Protein AF-A0AAW2RPI1-F1 (afdb_monomer)

Secondary structure (DSSP, 8-state):
-EEEE--SSSS--EEEE---S-THHHHSS---THHHHHHHHHHHHHHTTT-SEEEEEEPSS-S-HHHHHHHHHHHHHHSTTGGGSEEEEEEB-TTS-HHHHHHHHHHTT--EEE-BGGG--STT-B-BHHHHHHHHT-

Solvent-accessible surface area (backbone atoms only — not comparable to full-atom values): 7680 Å² total; per-residue (Å²): 85,83,41,73,47,84,80,72,99,57,102,56,49,32,37,36,60,47,64,87,57,71,58,70,60,70,74,75,45,87,88,62,68,65,63,60,50,47,47,44,52,53,53,46,53,46,56,72,70,66,33,45,32,43,38,47,63,44,62,77,59,78,64,56,55,71,56,53,18,46,48,44,42,48,51,61,72,72,28,81,73,47,86,77,32,42,37,27,36,37,19,38,21,72,65,79,45,11,46,57,43,46,50,30,30,41,77,37,67,33,78,40,77,53,57,23,76,86,13,60,56,73,87,69,10,27,14,27,42,65,60,46,51,57,58,73,76,107

Foldseek 3Di:
DFDQDPPDDDPARATEPPPPPPCVVVPVDDDDCVVVVVVLVVVLVVVVVVHQEYEDEADLPPDDLLVLLVSLLVSVVRHPPCVNHAYEYKYQCNPPCQLSNQVSVVVSPRPHYDADDVQDDPDRGTHHPVSNVVVVVD

Structure (mmCIF, N/CA/C/O backbone):
data_AF-A0AAW2RPI1-F1
#
_entry.id   AF-A0AAW2RPI1-F1
#
loop_
_atom_site.group_PDB
_atom_site.id
_atom_site.type_symbol
_atom_site.label_atom_id
_atom_site.label_alt_id
_atom_site.label_comp_id
_atom_site.label_asym_id
_atom_site.label_entity_id
_atom_site.label_seq_id
_atom_site.pdbx_PDB_ins_code
_atom_site.Cartn_x
_atom_site.Cartn_y
_atom_site.Cartn_z
_atom_site.occupancy
_atom_site.B_iso_or_equiv
_atom_site.auth_seq_id
_atom_site.auth_comp_id
_atom_site.auth_asym_id
_atom_site.auth_atom_id
_atom_site.pdbx_PDB_model_num
ATOM 1 N N . MET A 1 1 ? 10.925 6.524 11.734 1.00 29.62 1 MET A N 1
ATOM 2 C CA . MET A 1 1 ? 10.416 7.737 12.401 1.00 29.62 1 MET A CA 1
ATOM 3 C C . MET A 1 1 ? 8.996 7.909 11.896 1.00 29.62 1 MET A C 1
ATOM 5 O O . MET A 1 1 ? 8.820 7.856 10.690 1.00 29.62 1 MET A O 1
ATOM 9 N N . LEU A 1 2 ? 7.985 7.967 12.766 1.00 38.88 2 LEU A N 1
ATOM 10 C CA . LEU A 1 2 ? 6.642 8.347 12.317 1.00 38.88 2 LEU A CA 1
ATOM 11 C C . LEU A 1 2 ? 6.720 9.831 11.989 1.00 38.88 2 LEU A C 1
ATOM 13 O O . LEU A 1 2 ? 6.948 10.634 12.8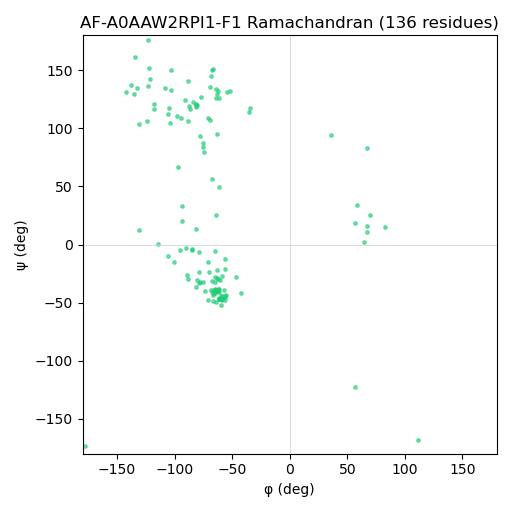91 1.00 38.88 2 LEU A O 1
ATOM 17 N N . ILE A 1 3 ? 6.664 10.164 10.706 1.00 38.97 3 ILE A N 1
ATOM 18 C CA . ILE A 1 3 ? 6.698 11.551 10.265 1.00 38.97 3 ILE A CA 1
ATOM 19 C C . ILE A 1 3 ? 5.239 11.915 10.024 1.00 38.97 3 ILE A C 1
ATOM 21 O O . ILE A 1 3 ? 4.593 11.352 9.143 1.00 38.97 3 ILE A O 1
ATOM 25 N N . ALA A 1 4 ? 4.703 12.785 10.877 1.00 37.47 4 ALA A N 1
ATOM 26 C CA . ALA A 1 4 ? 3.463 13.475 10.566 1.00 37.47 4 ALA A CA 1
ATOM 27 C C . ALA A 1 4 ? 3.796 14.443 9.425 1.00 37.47 4 ALA A C 1
ATOM 29 O O . ALA A 1 4 ? 4.554 15.393 9.631 1.00 37.47 4 ALA A O 1
ATOM 30 N N . GLY A 1 5 ? 3.334 14.124 8.220 1.00 37.75 5 GLY A N 1
ATOM 31 C CA . GLY A 1 5 ? 3.437 15.013 7.073 1.00 37.75 5 GLY A CA 1
ATOM 32 C C . GLY A 1 5 ? 2.227 15.931 7.098 1.00 37.75 5 GLY A C 1
ATOM 33 O O . GLY A 1 5 ? 1.102 15.454 7.019 1.00 37.75 5 GLY A O 1
ATOM 34 N N . ASP A 1 6 ? 2.447 17.230 7.261 1.00 33.75 6 ASP A N 1
ATOM 35 C CA . ASP A 1 6 ? 1.406 18.246 7.082 1.00 33.75 6 ASP A CA 1
ATOM 36 C C . ASP A 1 6 ? 1.564 18.811 5.663 1.00 33.75 6 ASP A C 1
ATOM 38 O O . ASP A 1 6 ? 2.039 19.930 5.463 1.00 33.75 6 ASP A O 1
ATOM 42 N N . GLU A 1 7 ? 1.310 17.980 4.646 1.00 37.22 7 GLU A N 1
ATOM 43 C CA . GLU A 1 7 ? 1.387 18.431 3.257 1.00 37.22 7 GLU A CA 1
ATOM 44 C C . GLU A 1 7 ? 0.036 19.006 2.808 1.00 37.22 7 GLU A C 1
ATOM 46 O O . GLU A 1 7 ? -0.931 18.302 2.533 1.00 37.22 7 GLU A O 1
ATOM 51 N N . ALA A 1 8 ? 0.031 20.338 2.712 1.00 32.56 8 ALA A N 1
ATOM 52 C CA . ALA A 1 8 ? -0.895 21.174 1.952 1.00 32.56 8 ALA A CA 1
ATOM 53 C C . ALA A 1 8 ? -2.368 21.213 2.410 1.00 32.56 8 ALA A C 1
ATOM 55 O O . ALA A 1 8 ? -3.251 20.641 1.781 1.00 32.56 8 ALA A O 1
ATOM 56 N N . GLY A 1 9 ? -2.665 22.057 3.408 1.00 30.16 9 GLY A N 1
ATOM 57 C CA . GLY A 1 9 ? -3.873 22.908 3.435 1.00 30.16 9 GLY A CA 1
ATOM 58 C C . GLY A 1 9 ? -5.255 22.236 3.508 1.00 30.16 9 GLY A C 1
ATOM 59 O O . GLY A 1 9 ? -6.267 22.937 3.526 1.00 30.16 9 GLY A O 1
ATOM 60 N N . VAL A 1 10 ? -5.323 20.911 3.585 1.00 35.94 10 VAL A N 1
ATOM 61 C CA . VAL A 1 10 ? -6.532 20.127 3.842 1.00 35.94 10 VAL A CA 1
ATOM 62 C C . VAL A 1 10 ? -6.394 19.579 5.256 1.00 35.94 10 VAL A C 1
ATOM 64 O O . VAL A 1 10 ? -5.335 19.095 5.623 1.00 35.94 10 VAL A O 1
ATOM 67 N N . ALA A 1 11 ? -7.443 19.666 6.071 1.00 37.00 11 ALA A N 1
ATOM 68 C CA . ALA A 1 11 ? -7.458 19.217 7.466 1.00 37.00 11 ALA A CA 1
ATOM 69 C C . ALA A 1 11 ? -7.352 17.675 7.619 1.00 37.00 11 ALA A C 1
ATOM 71 O O . ALA A 1 11 ? -8.235 17.041 8.195 1.00 37.00 11 ALA A O 1
ATOM 72 N N . GLN A 1 12 ? -6.306 17.054 7.071 1.00 44.38 12 GLN A N 1
ATOM 73 C CA . GLN A 1 12 ? -6.005 15.628 7.146 1.00 44.38 12 GLN A CA 1
ATOM 74 C C . GLN A 1 12 ? -4.669 15.449 7.863 1.00 44.38 12 GLN A C 1
ATOM 76 O O . GLN A 1 12 ? -3.631 15.899 7.393 1.00 44.38 12 GLN A O 1
ATOM 81 N N . LYS A 1 13 ? -4.691 14.785 9.023 1.00 54.50 13 LYS A N 1
ATOM 82 C CA . LYS A 1 13 ? -3.462 14.371 9.704 1.00 54.50 13 LYS A CA 1
ATOM 83 C C . LYS A 1 13 ? -2.936 13.132 8.995 1.00 54.50 13 LYS A C 1
ATOM 85 O O . LYS A 1 13 ? -3.374 12.014 9.288 1.00 54.50 13 LYS A O 1
ATOM 90 N N . GLU A 1 14 ? -2.037 13.339 8.043 1.00 55.59 14 GLU A N 1
ATOM 91 C CA . GLU A 1 14 ? -1.369 12.254 7.338 1.00 55.59 14 GLU A CA 1
ATOM 92 C C . GLU A 1 14 ? -0.174 11.767 8.154 1.00 55.59 14 GLU A C 1
ATOM 94 O O . GLU A 1 14 ? 0.740 12.516 8.511 1.00 55.59 14 GLU A O 1
ATOM 99 N N . PHE A 1 15 ? -0.189 10.478 8.479 1.00 58.88 15 PHE A N 1
ATOM 100 C CA . PHE A 1 15 ? 0.950 9.836 9.108 1.00 58.88 15 PHE A CA 1
ATOM 101 C C . PHE A 1 15 ? 1.641 8.955 8.087 1.00 58.88 15 PHE A C 1
ATOM 103 O O . PHE A 1 15 ? 1.119 7.919 7.664 1.00 58.88 15 PHE A O 1
ATOM 110 N N . GLN A 1 16 ? 2.855 9.361 7.732 1.00 51.88 16 GLN A N 1
ATOM 111 C CA . GLN A 1 16 ? 3.730 8.547 6.924 1.00 51.88 16 GLN A CA 1
ATOM 112 C C . GLN A 1 16 ? 4.585 7.686 7.842 1.00 51.88 1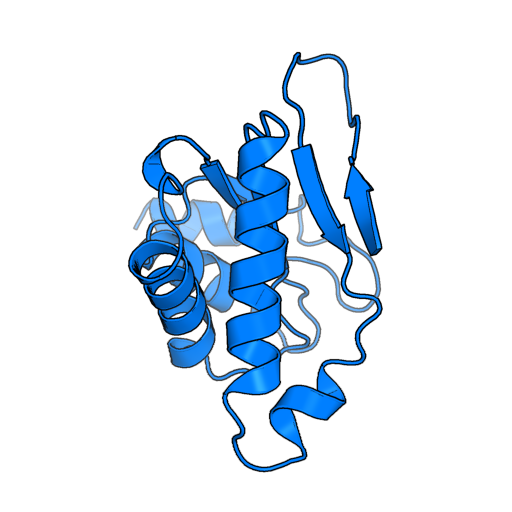6 GLN A C 1
ATOM 114 O O . GLN A 1 16 ? 5.324 8.167 8.717 1.00 51.88 16 GLN A O 1
ATOM 119 N N . LEU A 1 17 ? 4.524 6.376 7.624 1.00 53.50 17 LEU A N 1
ATOM 120 C CA . LEU A 1 17 ? 5.504 5.480 8.204 1.00 53.50 17 LEU A CA 1
ATOM 121 C C . LEU A 1 17 ? 6.819 5.650 7.424 1.00 53.50 17 LEU A C 1
ATOM 123 O O . LEU A 1 17 ? 7.148 4.847 6.558 1.00 53.50 17 LEU A O 1
ATOM 127 N N . SER A 1 18 ? 7.589 6.701 7.725 1.00 37.38 18 SER A 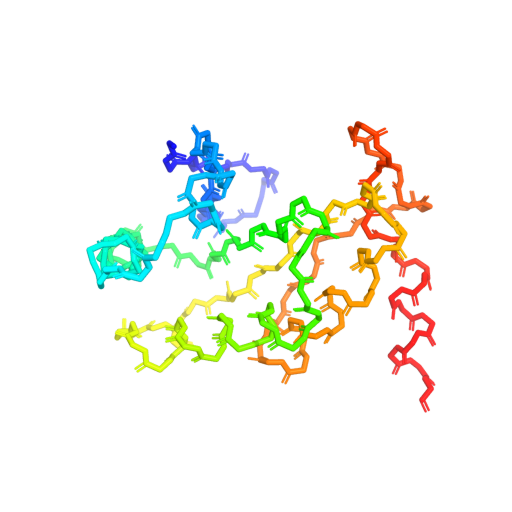N 1
ATOM 128 C CA . SER A 1 18 ? 8.929 6.879 7.160 1.00 37.38 18 SER A CA 1
ATOM 129 C C . SER A 1 18 ? 9.889 5.922 7.866 1.00 37.38 18 SER A C 1
ATOM 131 O O . SER A 1 18 ? 10.526 6.190 8.900 1.00 37.38 18 SER A O 1
ATOM 133 N N . ILE A 1 19 ? 9.906 4.696 7.362 1.00 38.09 19 ILE A N 1
ATOM 134 C CA . ILE A 1 19 ? 10.825 3.659 7.795 1.00 38.09 19 ILE A CA 1
ATOM 135 C C . ILE A 1 19 ? 12.208 3.959 7.214 1.00 38.09 19 ILE A C 1
ATOM 137 O O . ILE A 1 19 ? 12.649 3.351 6.253 1.00 38.09 19 ILE A O 1
ATOM 141 N N . GLY A 1 20 ? 12.981 4.758 7.951 1.00 28.19 20 GLY A N 1
ATOM 142 C CA . GLY A 1 20 ? 14.434 4.580 8.070 1.00 28.19 20 GLY A CA 1
ATOM 143 C C . GLY A 1 20 ? 14.823 3.248 8.743 1.00 28.19 20 GLY A C 1
ATOM 144 O O . GLY A 1 20 ? 15.875 3.146 9.366 1.00 28.19 20 GLY A O 1
ATOM 145 N N . PHE A 1 21 ? 13.961 2.227 8.678 1.00 31.56 21 PHE A N 1
ATOM 146 C CA . PHE A 1 21 ? 14.344 0.847 8.917 1.00 31.56 21 PHE A CA 1
ATOM 147 C C . PHE A 1 21 ? 14.958 0.348 7.611 1.00 31.56 21 PHE A C 1
ATOM 149 O O . PHE A 1 21 ? 14.245 0.288 6.609 1.00 31.56 21 PHE A O 1
ATOM 156 N N . PRO A 1 22 ? 16.236 -0.059 7.581 1.00 29.44 22 PRO A N 1
ATOM 157 C CA . PRO A 1 22 ? 16.733 -0.835 6.461 1.00 29.44 22 PRO A CA 1
ATOM 158 C C . PRO A 1 22 ? 15.949 -2.155 6.438 1.00 29.44 22 PRO A C 1
ATOM 160 O O . PRO A 1 22 ? 16.284 -3.108 7.141 1.00 29.44 22 PRO A O 1
ATOM 163 N N . GLN A 1 23 ? 14.875 -2.220 5.646 1.00 37.25 23 GLN A N 1
ATOM 164 C CA . GLN A 1 23 ? 14.053 -3.422 5.480 1.00 37.25 23 GLN A CA 1
ATOM 165 C C . GLN A 1 23 ? 14.814 -4.582 4.815 1.00 37.25 23 GLN A C 1
ATOM 167 O O . GLN A 1 23 ? 14.339 -5.717 4.849 1.00 37.25 23 GLN A O 1
ATOM 172 N N . GLN A 1 24 ? 16.062 -4.363 4.368 1.00 30.48 24 GLN A N 1
ATOM 173 C CA . GLN A 1 24 ? 17.039 -5.446 4.173 1.00 30.48 24 GLN A CA 1
ATOM 174 C C . GLN A 1 24 ? 17.092 -6.407 5.378 1.00 30.48 24 GLN A C 1
ATOM 176 O O . GLN A 1 24 ? 17.383 -7.593 5.220 1.00 30.48 24 GLN A O 1
ATOM 181 N N . LYS A 1 25 ? 16.773 -5.936 6.591 1.00 25.69 25 LYS A N 1
ATOM 182 C CA . LYS A 1 25 ? 16.766 -6.746 7.815 1.00 25.69 25 LYS A CA 1
ATOM 183 C C . LYS A 1 25 ? 15.524 -7.633 7.986 1.00 25.69 25 LYS A C 1
ATOM 185 O O . LYS A 1 25 ? 15.638 -8.654 8.656 1.00 25.69 25 LYS A O 1
ATOM 190 N N . LEU A 1 26 ? 14.392 -7.288 7.362 1.00 29.94 26 LEU A N 1
ATOM 191 C CA . LEU A 1 26 ? 13.161 -8.092 7.410 1.00 29.94 26 LEU A CA 1
ATOM 192 C C . LEU A 1 26 ? 13.220 -9.269 6.420 1.00 29.94 26 LEU A C 1
ATOM 194 O O . LEU A 1 26 ? 12.669 -10.335 6.678 1.00 29.94 26 LEU A O 1
ATOM 198 N N . GLN A 1 27 ? 13.941 -9.099 5.306 1.00 33.38 27 GLN A N 1
ATOM 199 C CA . GLN A 1 27 ? 14.100 -10.145 4.291 1.00 33.38 27 GLN A CA 1
ATOM 200 C C . GLN A 1 27 ? 15.296 -11.083 4.550 1.00 33.38 27 GLN A C 1
ATOM 202 O O . GLN A 1 27 ? 15.232 -12.259 4.194 1.00 33.38 27 GLN A O 1
ATOM 207 N N . SER A 1 28 ? 16.373 -10.610 5.197 1.00 25.75 28 SER A N 1
ATOM 208 C CA . SER A 1 28 ? 17.629 -11.378 5.346 1.00 25.75 28 SER A CA 1
ATOM 209 C C . SER A 1 28 ? 17.740 -12.260 6.597 1.00 25.75 28 SER A C 1
ATOM 211 O O . SER A 1 28 ? 18.719 -12.995 6.745 1.00 25.75 28 SER A O 1
ATOM 213 N N . ARG A 1 29 ? 16.758 -12.260 7.508 1.00 25.11 29 ARG A N 1
ATOM 214 C CA . ARG A 1 29 ? 16.747 -13.178 8.657 1.00 25.11 29 ARG A CA 1
ATOM 215 C C . ARG A 1 29 ? 15.370 -13.788 8.847 1.00 25.11 29 ARG A C 1
ATOM 217 O O . ARG A 1 29 ? 14.372 -13.089 8.926 1.00 25.11 29 ARG A O 1
ATOM 224 N N . ARG A 1 30 ? 15.341 -15.118 8.959 1.00 29.03 30 ARG A N 1
ATOM 225 C CA . ARG A 1 30 ? 14.180 -15.905 9.393 1.00 29.03 30 ARG A CA 1
ATOM 226 C C . ARG A 1 30 ? 13.350 -15.158 10.453 1.00 29.03 30 ARG A C 1
ATOM 228 O O . ARG A 1 30 ? 13.830 -14.943 11.562 1.00 29.03 30 ARG A O 1
ATOM 235 N N . ARG A 1 31 ? 12.097 -14.859 10.096 1.00 46.09 31 ARG A N 1
ATOM 236 C CA . ARG A 1 31 ? 10.878 -15.189 10.853 1.00 46.09 31 ARG A CA 1
ATOM 237 C C . ARG A 1 31 ? 11.040 -15.114 12.379 1.00 46.09 31 ARG A C 1
ATOM 239 O O . ARG A 1 31 ? 11.386 -16.110 13.008 1.00 46.09 31 ARG A O 1
ATOM 246 N N . ARG A 1 32 ? 10.699 -13.968 12.971 1.00 28.73 32 ARG A N 1
ATOM 247 C CA . ARG A 1 32 ? 10.248 -13.845 14.367 1.00 28.73 32 ARG A CA 1
ATOM 248 C C . ARG A 1 32 ? 9.144 -12.793 14.402 1.00 28.73 32 ARG A C 1
ATOM 250 O O . ARG A 1 32 ? 9.317 -11.728 13.828 1.00 28.73 32 ARG A O 1
ATOM 257 N N . GLY A 1 33 ? 8.022 -13.112 15.045 1.00 43.91 33 GLY A N 1
ATOM 258 C CA . GLY A 1 33 ? 6.835 -12.252 15.113 1.00 43.91 33 GLY A CA 1
ATOM 259 C C . GLY A 1 33 ? 7.081 -10.847 15.673 1.00 43.91 33 GLY A C 1
ATOM 260 O O . GLY A 1 33 ? 6.250 -9.981 15.458 1.00 43.91 33 GLY A O 1
ATOM 261 N N . SER A 1 34 ? 8.240 -10.585 16.286 1.00 51.84 34 SER A N 1
ATOM 262 C CA . SER A 1 34 ? 8.575 -9.306 16.914 1.00 51.84 34 SER A CA 1
ATOM 263 C 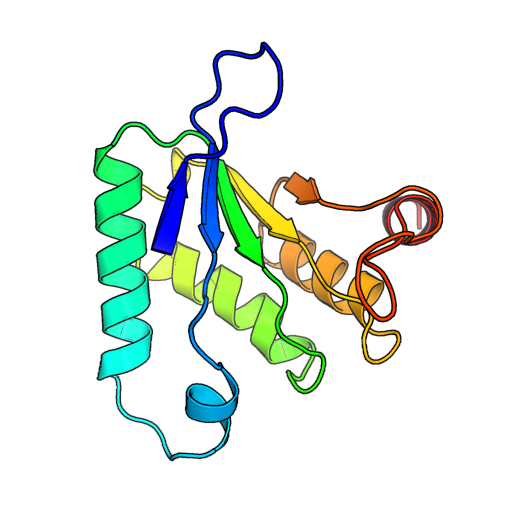C . SER A 1 34 ? 8.496 -8.100 15.980 1.00 51.84 34 SER A C 1
ATOM 265 O O . SER A 1 34 ? 8.037 -7.054 16.414 1.00 51.84 34 SER A O 1
ATOM 267 N N . ASP A 1 35 ? 8.922 -8.215 14.718 1.00 64.50 35 ASP A N 1
ATOM 268 C CA . ASP A 1 35 ? 9.010 -7.043 13.829 1.00 64.50 35 ASP A CA 1
ATOM 269 C C . ASP A 1 35 ? 7.644 -6.687 13.217 1.00 64.50 35 ASP A C 1
ATOM 271 O O . ASP A 1 35 ? 7.303 -5.512 13.089 1.00 64.50 35 ASP A O 1
ATOM 275 N N . THR A 1 36 ? 6.833 -7.697 12.886 1.00 68.81 36 THR A N 1
ATOM 276 C CA . THR A 1 36 ? 5.460 -7.514 12.388 1.00 68.81 36 THR A CA 1
ATOM 277 C C . THR A 1 36 ? 4.514 -7.085 13.511 1.00 68.81 36 THR A C 1
ATOM 279 O O . THR A 1 36 ? 3.692 -6.193 13.326 1.00 68.81 36 THR A O 1
ATOM 282 N N . GLU A 1 37 ? 4.666 -7.660 14.703 1.00 73.69 37 GLU A N 1
ATOM 283 C CA . GLU A 1 37 ? 3.908 -7.263 15.890 1.00 73.69 37 GLU A CA 1
ATOM 284 C C . GLU A 1 37 ? 4.271 -5.838 16.327 1.00 73.69 37 GLU A C 1
ATOM 286 O O . GLU A 1 37 ? 3.387 -5.035 16.622 1.00 73.69 37 GLU A O 1
ATOM 291 N N . PHE A 1 38 ? 5.555 -5.471 16.245 1.00 75.81 38 PHE A N 1
ATOM 292 C CA . PHE A 1 38 ? 6.003 -4.094 16.446 1.00 75.81 38 PHE A CA 1
ATOM 293 C C . PHE A 1 38 ? 5.409 -3.129 15.410 1.00 75.81 38 PHE A C 1
ATOM 295 O O . PHE A 1 38 ? 5.002 -2.023 15.772 1.00 75.81 38 PHE A O 1
ATOM 302 N N . LEU A 1 39 ? 5.313 -3.537 14.138 1.00 79.12 39 LEU A N 1
ATOM 303 C CA . LEU A 1 39 ? 4.638 -2.753 13.101 1.00 79.12 39 LEU A CA 1
ATOM 304 C C . LEU A 1 39 ? 3.167 -2.517 13.468 1.00 79.12 39 LEU A C 1
ATOM 306 O O . LEU A 1 39 ? 2.736 -1.367 13.504 1.00 79.12 39 LEU A O 1
ATOM 310 N N . TYR A 1 40 ? 2.409 -3.565 13.799 1.00 82.81 40 TYR A N 1
ATOM 311 C CA . TYR A 1 40 ? 0.997 -3.425 14.177 1.00 82.81 40 TYR A CA 1
ATOM 312 C C . TYR A 1 40 ? 0.810 -2.583 15.435 1.00 82.81 40 TYR A C 1
ATOM 314 O O . TYR A 1 40 ? -0.097 -1.755 15.484 1.00 82.81 40 TYR A O 1
ATOM 322 N N . GLN A 1 41 ? 1.695 -2.726 16.422 1.00 82.69 41 GLN A N 1
ATOM 323 C CA . GLN A 1 41 ? 1.679 -1.892 17.617 1.00 82.69 41 GLN A CA 1
ATOM 324 C C . GLN A 1 41 ? 1.887 -0.415 17.265 1.00 82.69 41 GLN A C 1
ATOM 326 O O . GLN A 1 41 ? 1.130 0.436 17.729 1.00 82.69 41 GLN A O 1
ATOM 331 N N . LYS A 1 42 ? 2.873 -0.101 16.416 1.00 82.50 42 LYS A N 1
ATOM 332 C CA . LYS A 1 42 ? 3.160 1.279 16.004 1.00 82.50 42 LYS A CA 1
ATOM 333 C C . LYS A 1 42 ? 2.036 1.883 15.174 1.00 82.50 42 LYS A C 1
ATOM 335 O O . LYS A 1 42 ? 1.643 3.014 15.435 1.00 82.50 42 LYS A O 1
ATOM 340 N N . LEU A 1 43 ? 1.481 1.133 14.226 1.00 81.38 43 LEU A N 1
ATOM 341 C CA . LEU A 1 43 ? 0.326 1.588 13.449 1.00 81.38 43 LEU A CA 1
ATOM 342 C C . LEU A 1 43 ? -0.910 1.764 14.351 1.00 81.38 43 LEU A C 1
ATOM 344 O O . LEU A 1 43 ? -1.623 2.756 14.231 1.00 81.38 43 LEU A O 1
ATOM 348 N N . GLY A 1 44 ? -1.116 0.879 15.328 1.00 82.69 44 GLY A N 1
ATOM 349 C CA . GLY A 1 44 ? -2.173 1.016 16.331 1.00 82.69 44 GLY A CA 1
ATOM 350 C C . GLY A 1 44 ? -2.001 2.231 17.253 1.00 82.69 44 GLY A C 1
ATOM 351 O O . GLY A 1 44 ? -2.992 2.815 17.683 1.00 82.69 44 GLY A O 1
ATOM 352 N N . GLU A 1 45 ? -0.768 2.646 17.556 1.00 83.00 45 GLU A N 1
ATOM 353 C CA . GLU A 1 45 ? -0.490 3.904 18.266 1.00 83.00 45 GLU A CA 1
ATOM 354 C C . GLU A 1 45 ? -0.844 5.129 17.411 1.00 83.00 45 GLU A C 1
ATOM 356 O O . GLU A 1 45 ? -1.456 6.061 17.924 1.00 83.00 45 GLU A O 1
ATOM 361 N N . VAL A 1 46 ? -0.537 5.104 16.112 1.00 78.81 46 VAL A N 1
ATOM 362 C CA . VAL A 1 46 ? -0.857 6.189 15.163 1.00 78.81 46 VAL A CA 1
ATOM 363 C C . VAL A 1 46 ? -2.363 6.382 14.995 1.00 78.81 46 VAL A C 1
ATOM 365 O O . VAL A 1 46 ? -2.858 7.506 14.961 1.00 78.81 46 VAL A O 1
ATOM 368 N N . ILE A 1 47 ? -3.132 5.296 14.953 1.00 79.81 47 ILE A N 1
ATOM 369 C CA . ILE A 1 47 ? -4.596 5.391 14.845 1.00 79.81 47 ILE A CA 1
ATOM 370 C C . ILE A 1 47 ? -5.200 6.057 16.092 1.00 79.81 47 ILE A C 1
ATOM 372 O O . ILE A 1 47 ? -6.223 6.730 16.000 1.00 79.81 47 ILE A O 1
ATOM 376 N N . LYS A 1 48 ? -4.552 5.943 17.261 1.00 79.19 48 LYS A N 1
ATOM 377 C CA . LYS A 1 48 ? -4.988 6.646 18.480 1.00 79.19 48 LYS A CA 1
ATOM 378 C C . LYS A 1 48 ? -4.750 8.159 18.420 1.00 79.19 48 LYS A C 1
ATOM 380 O O . LYS A 1 48 ? -5.314 8.861 19.249 1.00 79.19 48 LYS A O 1
ATOM 385 N N . THR A 1 49 ? -3.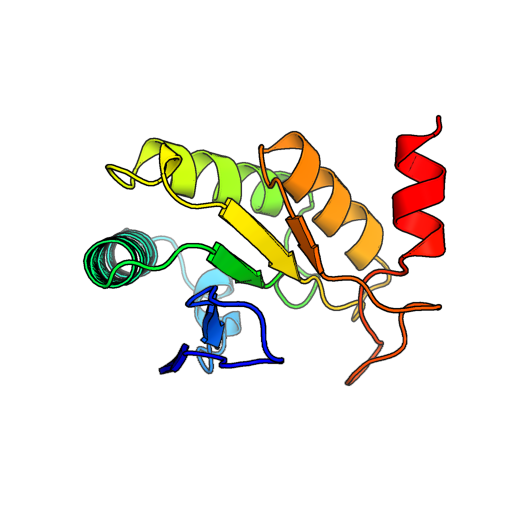937 8.663 17.487 1.00 76.00 49 THR A N 1
ATOM 386 C CA . THR A 1 49 ? -3.609 10.096 17.362 1.00 76.00 49 THR A CA 1
ATOM 387 C C . THR A 1 49 ? -4.512 10.866 16.382 1.00 76.00 49 THR A C 1
ATOM 389 O O . THR A 1 49 ? -4.125 11.936 15.911 1.00 76.00 49 THR A O 1
ATOM 392 N N . ASP A 1 50 ? -5.705 10.340 16.077 1.00 75.06 50 ASP A N 1
ATOM 393 C CA . ASP A 1 50 ? -6.649 10.868 15.072 1.00 75.06 50 ASP A CA 1
ATOM 394 C C . ASP A 1 50 ? -6.052 10.958 13.657 1.00 75.06 50 ASP A C 1
ATOM 396 O O . ASP A 1 50 ? -6.342 11.882 12.895 1.00 75.06 50 ASP A O 1
ATOM 400 N N . ALA A 1 51 ? -5.178 10.011 13.306 1.00 73.94 51 ALA A N 1
ATOM 401 C CA . ALA A 1 51 ? -4.674 9.893 11.944 1.00 73.94 51 ALA A CA 1
ATOM 402 C C . ALA A 1 51 ? -5.830 9.552 10.993 1.00 73.94 51 ALA A C 1
ATOM 404 O O . ALA A 1 51 ? -6.543 8.573 11.207 1.00 73.94 51 ALA A O 1
ATOM 405 N N . THR A 1 52 ? -6.009 10.345 9.936 1.00 81.38 52 THR A N 1
ATOM 406 C CA . THR A 1 52 ? -7.051 10.114 8.917 1.00 81.38 52 THR A CA 1
ATOM 407 C C . THR A 1 52 ? -6.559 9.228 7.782 1.00 81.38 52 THR A C 1
ATOM 409 O O . THR A 1 52 ? -7.350 8.514 7.162 1.00 81.38 52 THR A O 1
ATOM 412 N N . THR A 1 53 ? -5.245 9.243 7.547 1.00 81.38 53 THR A N 1
ATOM 413 C CA . THR A 1 53 ? -4.587 8.505 6.471 1.00 81.38 53 THR A CA 1
ATOM 414 C C . THR A 1 53 ? -3.298 7.876 6.984 1.00 81.38 53 THR A C 1
ATOM 416 O O . THR A 1 53 ? -2.531 8.507 7.716 1.00 81.38 53 THR A O 1
ATOM 419 N N . LEU A 1 54 ? -3.067 6.629 6.587 1.00 85.38 54 LEU A N 1
ATOM 420 C CA . LEU A 1 54 ? -1.922 5.817 6.967 1.00 85.38 54 LEU A CA 1
ATOM 421 C C . LEU A 1 54 ? -1.206 5.356 5.700 1.00 85.38 54 LEU A C 1
ATOM 423 O O . LEU A 1 54 ? -1.703 4.481 4.989 1.00 85.38 54 LEU A O 1
ATOM 427 N N . ASN A 1 55 ? -0.048 5.960 5.436 1.00 83.31 55 ASN A N 1
ATOM 428 C CA . ASN A 1 55 ? 0.736 5.660 4.245 1.00 83.31 55 ASN A CA 1
ATOM 429 C C . ASN A 1 55 ? 1.687 4.485 4.495 1.00 83.31 55 ASN A C 1
ATOM 431 O O . ASN A 1 55 ? 2.558 4.546 5.374 1.00 83.31 55 ASN A O 1
ATOM 435 N N . ILE A 1 56 ? 1.502 3.418 3.717 1.00 84.00 56 ILE A N 1
ATOM 436 C CA . ILE A 1 56 ? 2.334 2.218 3.696 1.00 84.00 56 ILE A CA 1
ATOM 437 C C . ILE A 1 56 ? 3.214 2.256 2.442 1.00 84.00 56 ILE A C 1
ATOM 439 O O . ILE A 1 56 ? 2.732 1.966 1.343 1.00 84.00 56 ILE A O 1
ATOM 443 N N . PRO A 1 57 ? 4.512 2.570 2.578 1.00 77.75 57 PRO A N 1
ATOM 444 C CA . PRO A 1 57 ? 5.400 2.582 1.429 1.00 77.75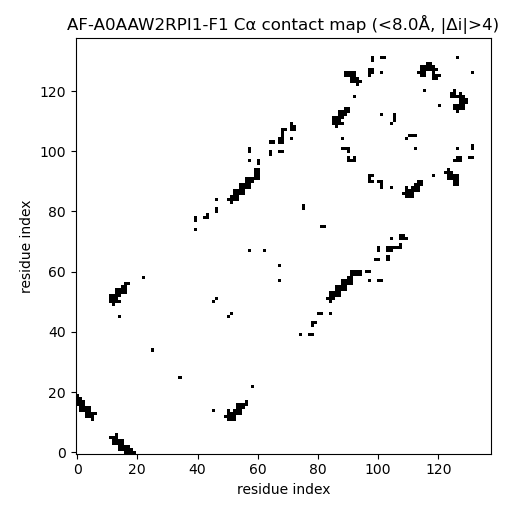 57 PRO A CA 1
ATOM 445 C C . PRO A 1 57 ? 5.650 1.159 0.909 1.00 77.75 57 PRO A C 1
ATOM 447 O O . PRO A 1 57 ? 5.927 0.231 1.680 1.00 77.75 57 PRO A O 1
ATOM 450 N N . GLY A 1 58 ? 5.585 1.002 -0.412 1.00 70.62 58 GLY A N 1
ATOM 451 C CA . GLY A 1 58 ? 6.051 -0.174 -1.134 1.00 70.62 58 GLY A CA 1
ATOM 452 C C . GLY A 1 58 ? 7.557 -0.325 -0.959 1.00 70.62 58 GLY A C 1
ATOM 453 O O . GLY A 1 58 ? 8.329 0.622 -1.104 1.00 70.62 58 GLY A O 1
ATOM 454 N N . THR A 1 59 ? 7.989 -1.519 -0.571 1.00 63.12 59 THR A N 1
ATOM 455 C CA . THR A 1 59 ? 9.408 -1.803 -0.337 1.00 63.12 59 THR A CA 1
ATOM 456 C C . THR A 1 59 ? 10.203 -1.762 -1.639 1.00 63.12 59 THR A C 1
ATOM 458 O O . THR A 1 59 ? 9.685 -2.189 -2.662 1.00 63.12 59 THR A O 1
ATOM 461 N N . VAL A 1 60 ? 11.490 -1.399 -1.554 1.00 54.00 60 VAL A N 1
ATOM 462 C CA . VAL A 1 60 ? 12.535 -1.651 -2.572 1.00 54.00 60 VAL A CA 1
ATOM 463 C C . VAL A 1 60 ? 12.269 -3.018 -3.224 1.00 54.00 60 VAL A C 1
ATOM 465 O O . VAL A 1 60 ? 12.306 -4.014 -2.499 1.00 54.00 60 VAL A O 1
ATOM 468 N N . GLY A 1 61 ? 11.930 -3.049 -4.521 1.00 49.41 61 GLY A N 1
ATOM 469 C CA . GLY A 1 61 ? 11.187 -4.110 -5.243 1.00 49.41 61 GLY A CA 1
ATOM 470 C C . GLY A 1 61 ? 11.777 -5.533 -5.315 1.00 49.41 61 GLY A C 1
ATOM 471 O O . GLY A 1 61 ? 11.814 -6.158 -6.368 1.00 49.41 61 GLY A O 1
ATOM 472 N N . TYR A 1 62 ? 12.185 -6.085 -4.174 1.00 46.88 62 TYR A N 1
ATOM 473 C CA . TYR A 1 62 ? 12.483 -7.500 -3.934 1.00 46.88 62 TYR A CA 1
ATOM 474 C C . TYR A 1 62 ? 11.290 -8.257 -3.331 1.00 46.88 62 TYR A C 1
ATOM 476 O O . TYR A 1 62 ? 11.357 -9.465 -3.082 1.00 46.88 62 TYR A O 1
ATOM 484 N N . THR A 1 63 ? 10.206 -7.552 -3.015 1.00 55.22 63 THR A N 1
ATOM 485 C CA . THR A 1 63 ? 9.000 -8.162 -2.464 1.00 55.22 63 THR A CA 1
ATOM 486 C C . THR A 1 63 ? 8.197 -8.744 -3.617 1.00 55.22 63 THR A C 1
ATOM 488 O O . THR A 1 63 ? 7.828 -8.043 -4.543 1.00 55.22 63 THR A O 1
ATOM 491 N N . LEU A 1 64 ? 7.955 -10.058 -3.583 1.00 64.56 64 LEU A N 1
ATOM 492 C CA . LEU A 1 64 ? 6.992 -10.688 -4.487 1.00 64.56 64 LEU A CA 1
ATOM 493 C C . LEU A 1 64 ? 5.669 -9.922 -4.401 1.00 64.56 64 LEU A C 1
ATOM 495 O O . LEU A 1 64 ? 5.179 -9.727 -3.293 1.00 64.56 64 LEU A O 1
ATOM 499 N N . LEU A 1 65 ? 5.081 -9.575 -5.543 1.00 63.06 65 LEU A N 1
ATOM 500 C CA . LEU A 1 65 ? 3.811 -8.850 -5.666 1.00 63.06 65 LEU A CA 1
ATOM 501 C C . LEU A 1 65 ? 2.721 -9.339 -4.686 1.00 63.06 65 LEU A C 1
ATOM 503 O O . LEU A 1 65 ? 2.041 -8.561 -4.018 1.00 63.06 65 LEU A O 1
ATOM 507 N N . SER A 1 66 ? 2.610 -10.662 -4.522 1.00 68.62 66 SER A N 1
ATOM 508 C CA . SER A 1 66 ? 1.662 -11.299 -3.600 1.00 68.62 66 SER A CA 1
ATOM 509 C C . SER A 1 66 ? 1.892 -10.956 -2.125 1.00 68.62 66 SER A C 1
ATOM 511 O O . SER A 1 66 ? 0.946 -10.923 -1.343 1.00 68.62 66 SER A O 1
ATOM 513 N N . LYS A 1 67 ? 3.133 -10.680 -1.723 1.00 76.00 67 LYS A N 1
ATOM 514 C CA . LYS A 1 67 ? 3.484 -10.325 -0.345 1.00 76.00 67 LYS A CA 1
ATOM 515 C C . LYS A 1 67 ? 3.089 -8.895 0.004 1.00 76.00 67 LYS A C 1
ATOM 517 O O . LYS A 1 67 ? 2.762 -8.661 1.163 1.00 76.00 67 LYS A O 1
ATOM 522 N N . PHE A 1 68 ? 3.112 -7.959 -0.950 1.00 82.00 68 PHE A N 1
ATOM 523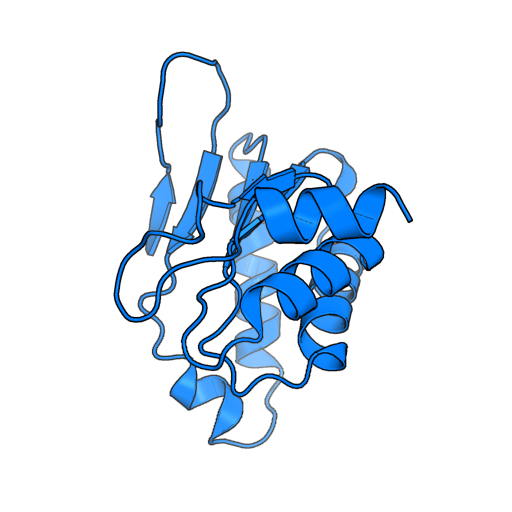 C CA . PHE A 1 68 ? 2.702 -6.582 -0.669 1.00 82.00 68 PHE A CA 1
ATOM 524 C C . PHE A 1 68 ? 1.189 -6.492 -0.454 1.00 82.00 68 PHE A C 1
ATOM 526 O O . PHE A 1 68 ? 0.747 -5.994 0.578 1.00 82.00 68 PHE A O 1
ATOM 533 N N . GLY A 1 69 ? 0.395 -7.097 -1.343 1.00 84.38 69 GLY A N 1
ATOM 534 C CA . GLY A 1 69 ? -1.048 -7.225 -1.123 1.00 84.38 69 GLY A CA 1
ATOM 535 C C . GLY A 1 69 ? -1.372 -7.941 0.197 1.00 84.38 69 GLY A C 1
ATOM 536 O O . GLY A 1 69 ? -2.191 -7.458 0.977 1.00 84.38 69 GLY A O 1
ATOM 537 N N . GLN A 1 70 ? -0.668 -9.039 0.508 1.00 85.50 70 GLN A N 1
ATOM 538 C CA . GLN A 1 70 ? -0.854 -9.755 1.776 1.00 85.50 70 GLN A CA 1
ATOM 539 C C . GLN A 1 70 ? -0.524 -8.886 2.997 1.00 85.50 70 GLN A C 1
ATOM 541 O O . GLN A 1 70 ? -1.254 -8.937 3.979 1.00 85.50 70 GLN A O 1
ATOM 546 N N . LEU A 1 71 ? 0.514 -8.047 2.935 1.00 84.19 71 LEU A N 1
ATOM 547 C CA . LEU A 1 71 ? 0.842 -7.115 4.015 1.00 84.19 71 LEU A CA 1
ATOM 548 C C . LEU A 1 71 ? -0.324 -6.161 4.306 1.00 84.19 71 LEU A C 1
ATOM 550 O O . LEU A 1 71 ? -0.660 -5.958 5.470 1.00 84.19 71 LEU A O 1
ATOM 554 N N . ILE A 1 72 ? -0.955 -5.601 3.271 1.00 86.94 72 ILE A N 1
ATOM 555 C CA . ILE A 1 72 ? -2.113 -4.710 3.434 1.00 86.94 72 ILE A CA 1
ATOM 556 C C . ILE A 1 72 ? -3.308 -5.468 4.034 1.00 86.94 72 ILE A C 1
ATOM 558 O O . ILE A 1 72 ? -3.955 -4.963 4.956 1.00 86.94 72 ILE A O 1
ATOM 562 N N . VAL A 1 73 ? -3.561 -6.703 3.582 1.00 89.12 73 VAL A N 1
ATOM 563 C CA . VAL A 1 73 ? -4.586 -7.584 4.172 1.00 89.12 73 VAL A CA 1
ATOM 564 C C . VAL A 1 73 ? -4.299 -7.841 5.652 1.00 89.12 73 VAL A C 1
ATOM 566 O O . VAL A 1 73 ? -5.192 -7.693 6.487 1.00 89.12 73 VAL A O 1
ATOM 569 N N . ASP A 1 74 ? -3.056 -8.172 5.996 1.00 87.69 74 ASP A N 1
ATOM 570 C CA . ASP A 1 74 ? -2.668 -8.497 7.364 1.00 87.69 74 ASP A CA 1
ATOM 571 C C . ASP A 1 74 ? -2.738 -7.263 8.280 1.00 87.69 74 ASP A C 1
ATOM 573 O O . ASP A 1 74 ? -3.206 -7.368 9.412 1.00 87.69 74 ASP A O 1
ATOM 577 N N . ILE A 1 75 ? -2.332 -6.082 7.799 1.00 86.38 75 ILE A N 1
ATOM 578 C CA . ILE A 1 75 ? -2.492 -4.795 8.502 1.00 86.38 75 ILE A CA 1
ATOM 579 C C . ILE A 1 75 ? -3.970 -4.571 8.835 1.00 86.38 75 ILE A C 1
ATOM 581 O O . ILE A 1 75 ? -4.313 -4.283 9.982 1.00 86.38 75 ILE A O 1
ATOM 585 N N . LYS A 1 76 ? -4.856 -4.769 7.855 1.00 87.38 76 LYS A N 1
ATOM 586 C CA . LYS A 1 76 ? -6.298 -4.585 8.031 1.00 87.38 76 LYS A CA 1
ATOM 587 C C . LYS A 1 76 ? -6.924 -5.619 8.975 1.00 87.38 76 LYS A C 1
ATOM 589 O O . LYS A 1 76 ? -7.886 -5.303 9.665 1.00 87.38 76 LYS A O 1
ATOM 594 N N . ALA A 1 77 ? -6.392 -6.840 9.015 1.00 89.31 77 ALA A N 1
ATOM 595 C CA . ALA A 1 77 ? -6.895 -7.908 9.878 1.00 89.31 77 ALA A CA 1
ATOM 596 C C . ALA A 1 77 ? -6.432 -7.786 11.340 1.00 89.31 77 ALA A C 1
ATOM 598 O O . ALA A 1 77 ? -7.164 -8.180 12.246 1.00 89.31 77 ALA A O 1
ATOM 599 N N . ASN A 1 78 ? -5.223 -7.267 11.579 1.00 86.88 78 ASN A N 1
ATOM 600 C CA . ASN A 1 78 ? -4.594 -7.289 12.904 1.00 86.88 78 ASN A CA 1
ATOM 601 C C . ASN A 1 78 ? -4.699 -5.966 13.673 1.00 86.88 78 ASN A C 1
ATOM 603 O O . ASN A 1 78 ? -4.453 -5.950 14.880 1.00 86.88 78 ASN A O 1
ATOM 607 N N . ILE A 1 79 ? -5.047 -4.857 13.014 1.00 85.44 79 ILE A N 1
ATOM 608 C CA . ILE A 1 79 ? -5.095 -3.544 13.659 1.00 85.44 79 ILE A CA 1
ATOM 609 C C . ILE A 1 79 ? -6.552 -3.124 13.910 1.00 85.44 79 ILE A C 1
ATOM 611 O O . ILE A 1 79 ? -7.307 -2.921 12.960 1.00 85.44 79 ILE A O 1
ATOM 615 N N . PRO A 1 80 ? -6.968 -2.944 15.176 1.00 83.06 80 PRO A N 1
ATOM 616 C CA . PRO A 1 80 ? -8.317 -2.489 15.489 1.00 83.06 80 PRO A CA 1
ATOM 617 C C . PRO A 1 80 ? -8.523 -1.029 15.060 1.00 83.06 80 PRO A C 1
ATOM 619 O O . PRO A 1 80 ? -7.621 -0.206 15.220 1.00 83.06 80 PRO A O 1
ATOM 622 N N . LYS A 1 81 ? -9.735 -0.688 14.598 1.00 84.69 81 LYS A N 1
ATOM 623 C CA . LYS A 1 81 ? -10.131 0.659 14.136 1.00 84.69 81 LYS A CA 1
ATOM 624 C C . LYS A 1 81 ? -9.437 1.141 12.858 1.00 84.69 81 LYS A C 1
ATOM 626 O O . LYS A 1 81 ? -9.571 2.313 12.504 1.00 84.69 81 LYS A O 1
ATOM 631 N N . ILE A 1 82 ? -8.728 0.259 12.153 1.00 84.50 82 ILE A N 1
ATOM 632 C CA . ILE A 1 82 ? -8.112 0.544 10.848 1.00 84.50 82 ILE A CA 1
ATOM 633 C C . ILE A 1 82 ? -9.161 0.972 9.808 1.00 84.50 82 ILE A C 1
ATOM 635 O O . ILE A 1 82 ? -8.859 1.735 8.901 1.00 84.50 82 ILE A O 1
ATOM 639 N N . GLU A 1 83 ? -10.416 0.539 9.960 1.00 84.56 83 GLU A N 1
ATOM 640 C CA . GLU A 1 83 ? -11.540 0.887 9.091 1.00 84.56 83 GLU A CA 1
ATOM 641 C C . GLU A 1 83 ? -11.901 2.380 9.094 1.00 84.56 83 GLU A C 1
ATOM 643 O O . GLU A 1 83 ? -12.495 2.857 8.125 1.00 84.56 83 GLU A O 1
ATOM 648 N N . ASN A 1 84 ? -11.512 3.113 10.141 1.00 85.56 84 ASN A N 1
ATOM 649 C CA . ASN A 1 84 ? -11.734 4.557 10.257 1.00 85.56 84 ASN A CA 1
ATOM 650 C C . ASN A 1 84 ? -10.646 5.385 9.556 1.00 85.56 84 ASN A C 1
ATOM 652 O O . ASN A 1 84 ? -10.746 6.609 9.516 1.00 85.56 84 ASN A O 1
ATOM 656 N N . VAL A 1 85 ? -9.608 4.731 9.031 1.00 86.00 85 VAL A N 1
ATOM 657 C CA . VAL A 1 85 ? -8.431 5.368 8.443 1.00 86.00 85 VAL A CA 1
ATOM 658 C C . VAL A 1 85 ? -8.282 4.916 6.994 1.00 86.00 85 VAL A C 1
ATOM 660 O O . VAL A 1 85 ? -8.546 3.767 6.635 1.00 86.00 85 VAL A O 1
ATOM 663 N N . ILE A 1 86 ? -7.869 5.832 6.126 1.00 88.06 86 ILE A N 1
ATOM 664 C CA . ILE A 1 86 ? -7.566 5.519 4.731 1.00 88.06 86 ILE A CA 1
ATOM 665 C C . ILE A 1 86 ? -6.158 4.933 4.669 1.00 88.06 86 ILE A C 1
ATOM 667 O O . ILE A 1 86 ? -5.195 5.588 5.051 1.00 88.06 86 ILE A O 1
ATOM 671 N N . ILE A 1 87 ? -6.025 3.710 4.161 1.00 88.31 87 ILE A N 1
ATOM 672 C CA . ILE A 1 87 ? -4.711 3.150 3.833 1.00 88.31 87 ILE A CA 1
ATOM 673 C C . ILE A 1 87 ? -4.290 3.722 2.4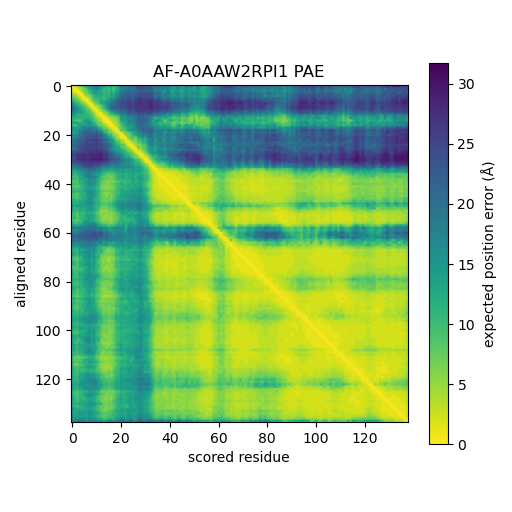78 1.00 88.31 87 ILE A C 1
ATOM 675 O O . ILE A 1 87 ? -5.007 3.515 1.486 1.00 88.31 87 ILE A O 1
ATOM 679 N N . SER A 1 88 ? -3.159 4.434 2.454 1.00 87.00 88 SER A N 1
ATOM 680 C CA . SER A 1 88 ? -2.478 4.838 1.224 1.00 87.00 88 SER A CA 1
ATOM 681 C C . SER A 1 88 ? -1.249 3.975 0.951 1.00 87.00 88 SER A C 1
ATOM 683 O O . SER A 1 88 ? -0.645 3.435 1.878 1.00 87.00 88 SER A O 1
ATOM 685 N N . THR A 1 89 ? -0.912 3.792 -0.325 1.00 88.12 89 THR A N 1
ATOM 686 C CA . THR A 1 89 ? 0.300 3.077 -0.750 1.00 88.12 89 THR A CA 1
ATOM 687 C C . THR A 1 89 ? 1.165 3.959 -1.630 1.00 88.12 89 THR A C 1
ATOM 689 O O . THR A 1 89 ? 0.644 4.580 -2.555 1.00 88.12 89 THR A O 1
ATOM 692 N N . GLN A 1 90 ? 2.473 3.950 -1.386 1.00 87.38 90 GLN A N 1
ATOM 693 C CA . GLN A 1 90 ? 3.461 4.694 -2.166 1.00 87.38 90 GLN A CA 1
ATOM 694 C C . GLN A 1 90 ? 4.619 3.773 -2.558 1.00 87.38 90 GLN A C 1
ATOM 696 O O . GLN A 1 90 ? 5.456 3.438 -1.720 1.00 87.38 90 GLN A O 1
ATOM 701 N N . CYS A 1 91 ? 4.671 3.328 -3.812 1.00 85.88 91 CYS A N 1
ATOM 702 C CA . CYS A 1 91 ? 5.637 2.323 -4.265 1.00 85.88 91 CYS A CA 1
ATOM 703 C C . CYS A 1 91 ? 6.787 2.960 -5.059 1.00 85.88 91 CYS A C 1
ATOM 705 O O . CYS A 1 91 ? 6.552 3.768 -5.955 1.00 85.88 91 CYS A O 1
ATOM 707 N N . GLN A 1 92 ? 8.028 2.581 -4.736 1.00 85.25 92 GLN A N 1
ATOM 708 C CA . GLN A 1 92 ? 9.238 3.020 -5.440 1.00 85.25 92 GLN A CA 1
ATOM 709 C C . GLN A 1 92 ? 9.554 2.088 -6.619 1.00 85.25 92 GLN A C 1
ATOM 711 O O . GLN A 1 92 ? 9.441 0.869 -6.489 1.00 85.25 92 GLN A O 1
ATOM 716 N N . ASP A 1 93 ? 9.992 2.643 -7.750 1.00 86.19 93 ASP A N 1
ATOM 717 C CA . ASP A 1 93 ? 10.150 1.904 -9.010 1.00 86.19 93 ASP A CA 1
ATOM 718 C C . ASP A 1 93 ? 11.555 1.336 -9.257 1.00 86.19 93 ASP A C 1
ATOM 720 O O . ASP A 1 93 ? 12.013 1.212 -10.387 1.00 86.19 93 ASP A O 1
ATOM 724 N N . ASP A 1 94 ? 12.261 0.937 -8.197 1.00 82.56 94 ASP A N 1
ATOM 725 C CA . ASP A 1 94 ? 13.651 0.453 -8.288 1.00 82.56 94 ASP A CA 1
ATOM 726 C C . ASP A 1 94 ? 13.839 -0.747 -9.249 1.00 82.56 94 ASP A C 1
ATOM 728 O O . ASP A 1 94 ? 14.953 -0.996 -9.711 1.00 82.56 94 ASP A O 1
ATOM 732 N N . PHE A 1 95 ? 12.766 -1.487 -9.555 1.00 82.38 95 PHE A N 1
ATOM 733 C CA . PHE A 1 95 ? 12.782 -2.675 -10.420 1.00 82.38 95 PHE A CA 1
ATOM 734 C C . PHE A 1 95 ? 11.704 -2.678 -11.516 1.00 82.38 95 PHE A C 1
ATOM 736 O O . PHE A 1 95 ? 11.469 -3.730 -12.113 1.00 82.38 95 PHE A O 1
ATOM 743 N N . GLY A 1 96 ? 11.031 -1.553 -11.777 1.00 84.94 96 GLY A N 1
ATOM 744 C CA . GLY A 1 96 ? 9.926 -1.518 -12.747 1.00 84.94 96 GLY A CA 1
ATOM 745 C C . GLY A 1 96 ? 8.675 -2.275 -12.281 1.00 84.94 96 GLY A C 1
ATOM 746 O O . GLY A 1 96 ? 7.937 -2.820 -13.100 1.00 84.94 96 GLY A O 1
ATOM 747 N N . LEU A 1 97 ? 8.482 -2.410 -10.964 1.00 86.19 97 LEU A N 1
ATOM 748 C CA . LEU A 1 97 ? 7.364 -3.141 -10.347 1.00 86.19 97 LEU A CA 1
ATOM 749 C C . LEU A 1 97 ? 6.415 -2.228 -9.564 1.00 86.19 97 LEU A C 1
ATOM 751 O O . LEU A 1 97 ? 5.442 -2.720 -8.997 1.00 86.19 97 LEU A O 1
ATOM 755 N N . SER A 1 98 ? 6.668 -0.918 -9.532 1.00 87.50 98 SER A N 1
ATOM 756 C CA . SER A 1 98 ? 5.896 0.014 -8.705 1.00 87.50 98 SER A CA 1
ATOM 757 C C . SER A 1 98 ? 4.406 0.018 -9.053 1.00 87.50 98 SER A C 1
ATOM 759 O O . SER A 1 98 ? 3.590 -0.132 -8.150 1.00 87.50 98 SER A O 1
ATOM 761 N N . THR A 1 99 ? 4.053 0.083 -10.339 1.00 89.94 99 THR A N 1
ATOM 762 C CA . THR A 1 99 ? 2.673 -0.015 -10.848 1.00 89.94 99 THR A CA 1
ATOM 763 C C . THR A 1 99 ? 2.007 -1.316 -10.388 1.00 89.94 99 THR A C 1
ATOM 765 O O . THR A 1 99 ? 0.889 -1.326 -9.877 1.00 89.94 99 THR A O 1
ATOM 768 N N . ALA A 1 100 ? 2.714 -2.447 -10.486 1.00 88.81 100 ALA A N 1
ATOM 769 C CA . ALA A 1 100 ? 2.174 -3.731 -10.046 1.00 88.81 100 ALA A CA 1
ATOM 770 C C . ALA A 1 100 ? 1.916 -3.737 -8.530 1.00 88.81 100 ALA A C 1
ATOM 772 O O . ALA A 1 100 ? 0.815 -4.085 -8.097 1.00 88.81 100 ALA A O 1
ATOM 773 N N . ASP A 1 101 ? 2.895 -3.320 -7.726 1.00 86.69 101 ASP A N 1
ATOM 774 C CA . ASP A 1 101 ? 2.772 -3.273 -6.267 1.00 86.69 101 ASP A CA 1
ATOM 775 C C . ASP A 1 101 ? 1.652 -2.321 -5.822 1.00 86.69 101 ASP A C 1
ATOM 777 O O . ASP A 1 101 ? 0.856 -2.668 -4.944 1.00 86.69 101 ASP A O 1
ATOM 781 N N . THR A 1 102 ? 1.515 -1.163 -6.470 1.00 89.00 102 THR A N 1
ATOM 782 C CA . THR A 1 102 ? 0.422 -0.218 -6.210 1.00 89.00 102 THR A CA 1
ATOM 783 C C . THR A 1 102 ? -0.943 -0.845 -6.505 1.00 89.00 102 THR A C 1
ATOM 785 O O . THR A 1 102 ? -1.841 -0.789 -5.658 1.00 89.00 102 THR A O 1
ATOM 788 N N . LEU A 1 103 ? -1.099 -1.536 -7.641 1.00 90.44 103 LEU A N 1
ATOM 789 C CA . LEU A 1 103 ? -2.329 -2.264 -7.972 1.00 90.44 103 LEU A CA 1
ATOM 790 C C . LEU A 1 103 ? -2.613 -3.405 -6.985 1.00 90.44 103 LEU A C 1
ATOM 792 O O . LEU A 1 103 ? -3.759 -3.594 -6.574 1.00 90.44 103 LEU A O 1
ATOM 796 N N . ALA A 1 104 ? -1.593 -4.146 -6.544 1.00 88.81 104 ALA A N 1
ATOM 797 C CA . ALA A 1 104 ? -1.757 -5.181 -5.523 1.00 88.81 104 ALA A CA 1
ATOM 798 C C . ALA A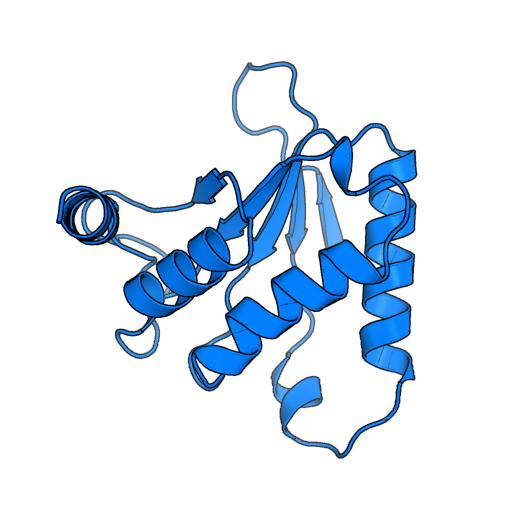 1 104 ? -2.239 -4.596 -4.187 1.00 88.81 104 ALA A C 1
ATOM 800 O O . ALA A 1 104 ? -3.108 -5.184 -3.537 1.00 88.81 104 ALA A O 1
ATOM 801 N N . GLY A 1 105 ? -1.728 -3.424 -3.801 1.00 88.12 105 GLY A N 1
ATOM 802 C CA . GLY A 1 105 ? -2.220 -2.663 -2.656 1.00 88.12 105 GLY A CA 1
ATOM 803 C C . GLY A 1 105 ? -3.685 -2.255 -2.820 1.00 88.12 105 GLY A C 1
ATOM 804 O O . GLY A 1 105 ? -4.495 -2.483 -1.916 1.00 88.12 105 GLY A O 1
ATOM 805 N N . ALA A 1 106 ? -4.052 -1.727 -3.989 1.00 90.75 106 ALA A N 1
ATOM 806 C CA . ALA A 1 106 ? -5.428 -1.351 -4.305 1.00 90.75 106 ALA A CA 1
ATOM 807 C C . ALA A 1 106 ? -6.392 -2.546 -4.210 1.00 90.75 106 ALA A C 1
ATOM 809 O O . ALA A 1 106 ? -7.418 -2.475 -3.528 1.00 90.75 106 ALA A O 1
ATOM 810 N N . HIS A 1 107 ? -6.027 -3.688 -4.804 1.00 90.56 107 HIS A N 1
ATOM 811 C CA . HIS A 1 107 ? -6.794 -4.934 -4.697 1.00 90.56 107 HIS A CA 1
ATOM 812 C C . HIS A 1 107 ? -6.913 -5.433 -3.250 1.00 90.56 107 HIS A C 1
ATOM 814 O O . HIS A 1 107 ? -7.931 -6.014 -2.873 1.00 90.56 107 HIS A O 1
ATOM 820 N N . ALA A 1 108 ? -5.911 -5.160 -2.413 1.00 89.25 108 ALA A N 1
ATOM 821 C CA . ALA A 1 108 ? -5.898 -5.497 -0.995 1.00 89.25 108 ALA A CA 1
ATOM 822 C C . ALA A 1 108 ? -6.657 -4.499 -0.095 1.00 89.25 108 ALA A C 1
ATOM 824 O O . ALA A 1 108 ? -6.583 -4.598 1.128 1.00 89.25 108 ALA A O 1
ATOM 825 N N . SER A 1 109 ? -7.472 -3.603 -0.668 1.00 88.88 109 SER A N 1
ATOM 826 C CA . SER A 1 109 ? -8.258 -2.555 0.011 1.00 88.88 109 SER A CA 1
ATOM 827 C C . SER A 1 109 ? -7.522 -1.255 0.357 1.00 88.88 109 SER A C 1
ATOM 829 O O . SER A 1 109 ? -8.067 -0.474 1.146 1.00 88.88 109 SER A O 1
ATOM 831 N N . ALA A 1 110 ? -6.343 -0.979 -0.207 1.00 89.38 110 ALA A N 1
ATOM 832 C CA . ALA A 1 110 ? -5.825 0.388 -0.183 1.00 89.38 110 ALA A CA 1
ATOM 833 C C . ALA A 1 110 ? -6.787 1.297 -0.961 1.00 89.38 110 ALA A C 1
ATOM 835 O O . ALA A 1 110 ? -7.246 0.955 -2.050 1.00 89.38 110 ALA A O 1
ATOM 836 N N . LYS A 1 111 ? -7.142 2.438 -0.368 1.00 90.19 111 LYS A N 1
ATOM 837 C CA . LYS A 1 111 ? -8.147 3.359 -0.930 1.00 90.19 111 LYS A CA 1
ATOM 838 C C . LYS A 1 111 ? -7.531 4.622 -1.524 1.00 90.19 111 LYS A C 1
ATOM 840 O O . LYS A 1 111 ? -8.238 5.388 -2.169 1.00 90.19 111 LYS A O 1
ATOM 845 N N . ARG A 1 112 ? -6.239 4.847 -1.289 1.00 91.19 112 ARG A N 1
ATOM 846 C CA . ARG A 1 112 ? -5.475 5.968 -1.833 1.00 91.19 112 ARG A CA 1
ATOM 847 C C . ARG A 1 112 ? -4.167 5.438 -2.401 1.00 91.19 112 ARG A C 1
ATOM 849 O O . ARG A 1 112 ? -3.503 4.627 -1.768 1.00 91.19 112 ARG A O 1
ATOM 856 N N . LEU A 1 113 ? -3.812 5.898 -3.590 1.00 90.69 113 LEU A N 1
ATOM 857 C CA . LEU A 1 113 ? -2.580 5.518 -4.268 1.00 90.69 113 LEU A CA 1
ATOM 858 C C . LEU A 1 113 ? -1.761 6.792 -4.434 1.00 90.69 113 LEU A C 1
ATOM 860 O O . LEU A 1 113 ? -2.250 7.779 -4.984 1.00 90.69 113 LEU A O 1
ATOM 864 N N . GLU A 1 114 ? -0.559 6.795 -3.876 1.00 89.25 114 GLU A N 1
ATOM 865 C CA . GLU A 1 114 ? 0.390 7.892 -4.007 1.00 89.25 114 GLU A CA 1
ATOM 866 C C . GLU A 1 114 ? 1.318 7.579 -5.172 1.00 89.25 114 GLU A C 1
ATOM 868 O O . GLU A 1 114 ? 2.148 6.671 -5.120 1.00 89.25 114 GLU A O 1
ATOM 873 N N . VAL A 1 115 ? 1.120 8.339 -6.239 1.00 91.31 115 VAL A N 1
ATOM 874 C CA . VAL A 1 115 ? 1.731 8.152 -7.552 1.00 91.31 115 VAL A CA 1
ATOM 875 C C . VAL A 1 115 ? 2.235 9.497 -8.051 1.00 91.31 115 VAL A C 1
ATOM 877 O O . VAL A 1 115 ? 1.792 10.550 -7.579 1.00 91.31 115 VAL A O 1
ATOM 880 N N . THR A 1 116 ? 3.139 9.484 -9.023 1.00 90.94 116 THR A N 1
ATOM 881 C CA . THR A 1 116 ? 3.661 10.710 -9.630 1.00 90.94 116 THR A CA 1
ATOM 882 C C . THR A 1 116 ? 3.412 10.736 -11.132 1.00 90.94 116 THR A C 1
ATOM 884 O O . THR A 1 116 ? 3.302 9.701 -11.791 1.00 90.94 116 THR A O 1
ATOM 887 N N . ILE A 1 117 ? 3.294 11.947 -11.682 1.00 92.88 117 ILE A N 1
ATOM 888 C CA . ILE A 1 117 ? 3.181 12.154 -13.131 1.00 92.88 117 ILE A CA 1
ATOM 889 C C . ILE A 1 117 ? 4.463 11.611 -13.775 1.00 92.88 117 ILE A C 1
ATOM 891 O O . ILE A 1 117 ? 5.569 11.974 -13.359 1.00 92.88 117 ILE A O 1
ATOM 895 N N . TYR A 1 118 ? 4.314 10.719 -14.753 1.00 90.50 118 TYR A N 1
ATOM 896 C CA . TYR A 1 118 ? 5.400 9.978 -15.404 1.00 90.50 118 TYR A CA 1
ATOM 897 C C . TYR A 1 118 ? 6.301 9.157 -14.462 1.00 90.50 118 TYR A C 1
ATOM 899 O O . TYR A 1 118 ? 7.423 8.823 -14.838 1.00 90.50 118 TYR A O 1
ATOM 907 N N . GLY A 1 119 ? 5.861 8.861 -13.234 1.00 88.25 119 GLY A N 1
ATOM 908 C CA . GLY A 1 119 ? 6.663 8.104 -12.265 1.00 88.25 119 GLY A CA 1
ATOM 909 C C . GLY A 1 119 ? 7.913 8.843 -11.767 1.00 88.25 119 GLY A C 1
ATOM 910 O O . GLY A 1 119 ? 8.811 8.237 -11.185 1.00 88.25 119 GLY A O 1
ATOM 911 N N . ILE A 1 120 ? 8.009 10.163 -11.966 1.00 89.81 120 ILE A N 1
ATOM 912 C CA . ILE A 1 120 ? 9.177 10.952 -11.545 1.00 89.81 120 ILE A CA 1
ATOM 913 C C . ILE A 1 120 ? 9.310 10.936 -10.016 1.00 89.81 120 ILE A C 1
ATOM 915 O O . ILE A 1 120 ? 8.336 11.152 -9.294 1.00 89.81 120 ILE A O 1
ATOM 919 N N . GLY A 1 121 ? 10.522 10.709 -9.511 1.00 84.94 121 GLY A N 1
ATOM 920 C CA . GLY A 1 121 ? 10.778 10.606 -8.078 1.00 84.94 121 GLY A CA 1
ATOM 921 C C . GLY A 1 121 ? 12.245 10.387 -7.732 1.00 84.94 121 GLY A C 1
ATOM 922 O O . GLY A 1 121 ? 13.118 10.420 -8.596 1.00 84.94 121 GLY A O 1
ATOM 923 N N . GLU A 1 122 ? 12.518 10.152 -6.449 1.00 77.69 122 GLU A N 1
ATOM 924 C CA . GLU A 1 122 ? 13.857 9.773 -5.997 1.00 77.69 122 GLU A CA 1
ATOM 925 C C . GLU A 1 122 ? 14.256 8.383 -6.522 1.00 77.69 122 GLU A C 1
ATOM 927 O O . GLU A 1 122 ? 13.421 7.490 -6.688 1.00 77.69 122 GLU A O 1
ATOM 932 N N . LYS A 1 123 ? 15.566 8.173 -6.706 1.00 83.38 123 LYS A N 1
ATOM 933 C CA . LYS A 1 123 ? 16.152 6.951 -7.286 1.00 83.38 123 LYS A CA 1
ATOM 934 C C . LYS A 1 123 ? 15.594 6.645 -8.684 1.00 83.38 123 LYS A C 1
ATOM 936 O O . LYS A 1 123 ? 15.757 7.469 -9.575 1.00 83.38 123 LYS A O 1
ATOM 941 N N . ALA A 1 124 ? 15.011 5.461 -8.885 1.00 83.19 124 ALA A N 1
ATOM 942 C CA . ALA A 1 124 ? 14.412 5.040 -10.147 1.00 83.19 124 ALA A CA 1
ATOM 943 C C . ALA A 1 124 ? 13.011 5.632 -10.382 1.00 83.19 124 ALA A C 1
ATOM 945 O O . ALA A 1 124 ? 12.480 5.468 -11.473 1.00 83.19 124 ALA A O 1
ATOM 946 N N . GLY A 1 125 ? 12.438 6.335 -9.398 1.00 86.50 125 GLY A N 1
ATOM 947 C CA . GLY A 1 125 ? 11.107 6.930 -9.495 1.00 86.50 125 GLY A CA 1
ATOM 948 C C . GLY A 1 125 ? 10.069 6.265 -8.593 1.00 86.50 125 GLY A C 1
ATOM 949 O O . GLY A 1 125 ? 10.398 5.482 -7.700 1.00 86.50 125 GLY A O 1
ATOM 950 N N . TYR A 1 126 ? 8.805 6.604 -8.822 1.00 88.50 126 TYR A N 1
ATOM 951 C CA . TYR A 1 126 ? 7.626 6.047 -8.154 1.00 88.50 126 TYR A CA 1
ATOM 952 C C . TYR A 1 126 ? 6.663 5.457 -9.192 1.00 88.50 126 TYR A C 1
ATOM 954 O O . TYR A 1 126 ? 6.878 5.599 -10.393 1.00 88.50 126 TYR A O 1
ATOM 962 N N . ALA A 1 127 ? 5.577 4.839 -8.727 1.00 88.81 127 ALA A N 1
ATOM 963 C CA . ALA A 1 127 ? 4.485 4.416 -9.601 1.00 88.81 127 ALA A CA 1
ATOM 964 C C . ALA A 1 127 ? 3.947 5.587 -10.444 1.00 88.81 127 ALA A C 1
ATOM 966 O O . ALA A 1 127 ? 3.674 6.678 -9.925 1.00 88.81 127 ALA A O 1
ATOM 967 N N . SER A 1 128 ? 3.810 5.351 -11.751 1.00 92.75 128 SER A N 1
ATOM 968 C CA . SER A 1 128 ? 3.276 6.327 -12.702 1.00 92.75 128 SER A CA 1
ATOM 969 C C . SER A 1 128 ? 1.758 6.408 -12.581 1.00 92.75 128 SER A C 1
ATOM 971 O O . SER A 1 128 ? 1.047 5.409 -12.702 1.00 92.75 128 SER A O 1
ATOM 973 N N . LEU A 1 129 ? 1.255 7.633 -12.405 1.00 92.81 129 LEU A N 1
ATOM 974 C CA . LEU A 1 129 ? -0.179 7.922 -12.376 1.00 92.81 129 LEU A CA 1
ATOM 975 C C . LEU A 1 129 ? -0.882 7.418 -13.640 1.00 92.81 129 LEU A C 1
ATOM 977 O O . LEU A 1 129 ? -1.979 6.869 -13.572 1.00 92.81 129 LEU A O 1
ATOM 981 N N . GLU A 1 130 ? -0.263 7.638 -14.795 1.00 93.62 130 GLU A N 1
ATOM 982 C CA . GLU A 1 130 ? -0.808 7.290 -16.100 1.00 93.62 130 GLU A CA 1
ATOM 983 C C . GLU A 1 130 ? -0.931 5.775 -16.264 1.00 93.62 130 GLU A C 1
ATOM 985 O O . GLU A 1 130 ? -1.951 5.295 -16.763 1.00 93.62 130 GLU A O 1
ATOM 990 N N . GLU A 1 131 ? 0.081 5.025 -15.821 1.00 91.81 131 GLU A N 1
ATOM 991 C CA . GLU A 1 131 ? 0.064 3.565 -15.865 1.00 91.81 131 GLU A CA 1
ATOM 992 C C . GLU A 1 131 ? -0.988 2.977 -14.927 1.00 91.81 131 GLU A C 1
ATOM 994 O O . GLU A 1 131 ? -1.793 2.145 -15.356 1.00 91.81 131 GLU A O 1
ATOM 999 N N . ASP A 1 132 ? -1.030 3.421 -13.670 1.00 90.44 132 ASP A N 1
ATOM 1000 C CA . ASP A 1 132 ? -2.018 2.941 -12.703 1.00 90.44 132 ASP A CA 1
ATOM 1001 C C . ASP A 1 132 ? -3.440 3.265 -13.173 1.00 90.44 132 ASP A C 1
ATOM 1003 O O . ASP A 1 132 ? -4.305 2.385 -13.221 1.00 90.44 132 ASP A O 1
ATOM 1007 N N . PHE A 1 133 ? -3.678 4.503 -13.617 1.00 92.06 133 PHE A N 1
ATOM 1008 C CA . PHE A 1 133 ? -4.976 4.924 -14.139 1.00 92.06 133 PHE A CA 1
ATOM 1009 C C . PHE A 1 133 ? -5.402 4.100 -15.361 1.00 92.06 133 PHE A C 1
ATOM 1011 O O . PHE A 1 133 ? -6.544 3.641 -15.434 1.00 92.06 133 PHE A O 1
ATOM 1018 N N . ALA A 1 134 ? -4.489 3.853 -16.304 1.00 91.62 134 ALA A N 1
ATOM 1019 C CA . ALA A 1 134 ? -4.778 3.038 -17.479 1.00 91.62 134 ALA A CA 1
ATOM 1020 C C . ALA A 1 134 ? -5.131 1.584 -17.127 1.00 91.62 134 ALA A C 1
ATOM 1022 O O . ALA A 1 134 ? -5.882 0.952 -17.870 1.00 91.62 134 ALA A O 1
ATOM 1023 N N . ASN A 1 135 ? -4.611 1.044 -16.022 1.00 91.75 135 ASN A N 1
ATOM 1024 C CA . ASN A 1 135 ? -4.950 -0.302 -15.559 1.00 91.75 135 ASN A CA 1
ATOM 1025 C C . ASN A 1 135 ? -6.314 -0.368 -14.856 1.00 91.75 135 ASN A C 1
ATOM 1027 O O . ASN A 1 135 ? -7.005 -1.365 -15.026 1.00 91.75 135 ASN A O 1
ATOM 1031 N N . PHE A 1 136 ? -6.749 0.681 -14.149 1.00 85.81 136 PHE A N 1
ATOM 1032 C CA . PHE A 1 136 ? -8.100 0.726 -13.560 1.00 85.81 136 PHE A CA 1
ATOM 1033 C C . PHE A 1 136 ? -9.228 0.862 -14.583 1.00 85.81 136 PHE A C 1
ATOM 1035 O O . PHE A 1 136 ? -10.370 0.516 -14.291 1.00 85.81 136 PHE A O 1
ATOM 1042 N N . MET A 1 137 ? -8.923 1.400 -15.761 1.00 84.69 137 MET A N 1
ATOM 1043 C CA . MET A 1 137 ? -9.902 1.610 -16.829 1.00 84.69 137 MET A CA 1
ATOM 1044 C C . MET A 1 137 ? -10.113 0.376 -17.722 1.00 84.69 137 MET A C 1
ATOM 1046 O O . MET A 1 137 ? -10.943 0.431 -18.631 1.00 84.69 137 MET A O 1
ATOM 1050 N N . LYS A 1 138 ? -9.356 -0.703 -17.502 1.00 71.12 138 LYS A N 1
ATOM 1051 C CA . LYS A 1 138 ? -9.480 -1.978 -18.222 1.00 71.12 138 LYS A CA 1
ATOM 1052 C C . LYS A 1 138 ? -10.360 -2.951 -17.448 1.00 71.12 138 LYS A C 1
ATOM 1054 O O . LYS A 1 138 ? -11.129 -3.665 -18.127 1.00 71.12 138 LYS A O 1
#

Nearest PDB structures (foldseek):
  3eeg-assembly1_A  TM=9.598E-01  e=3.554E-09  Cytophaga hutchinsonii ATCC 33406
  6e1j-assembly1_B  TM=9.590E-01  e=1.009E-08  Brassica juncea
  3rmj-assembly1_A  TM=9.554E-01  e=4.236E-08  Neisseria meningitidis serogroup B
  3eeg-assembly1_B  TM=9.566E-01  e=5.498E-08  Cytophaga hutchinsonii ATCC 33406
  3rmj-assembly1_B  TM=9.526E-01  e=5.151E-08  Neisseria meningitidis serogroup B

Organism: NCBI:txid2727403

Sequence (138 aa):
MLIAGDEAGVAQKEFQLSIGFPQQKLQSRRRRGSDTEFLYQKLGEVIKTDATTLNIPGTVGYTLLSKFGQLIVDIKANIPKIENVIISTQCQDDFGLSTADTLAGAHASAKRLEVTIYGIGEKAGYASLEEDFANFMK

Radius of gyration: 14.61 Å; Cα contacts (8 Å, |Δi|>4): 219; chains: 1; bounding box: 29×39×37 Å

InterPro domains:
  IPR000891 Pyruvate carboxyltransferase [PF00682] (32-131)
  IPR000891 Pyruvate carboxyltransferase [PS50991] (1-138)
  IPR013785 Aldolase-type TIM barrel [G3DSA:3.20.20.70] (12-138)
  IPR050073 2-IPM synthase/homocitrate synthase-like [PTHR10277] (15-131)

pLDDT: mean 71.85, std 21.65, range [25.11, 93.62]

Mean predicted aligned error: 9.66 Å